Protein AF-S7MF07-F1 (afdb_monomer_lite)

Radius of gyration: 45.23 Å; chains: 1; bounding box: 79×42×121 Å

Secondary structure (DSSP, 8-state):
-PEE--S-S------GGG--EEEEEE--SSSTTPPPEEEEEE----TT-----HHHHHHHHHHHHHHHHHHHHHHHHHHHHTTS---HHHHHHHHHTTTTSS-------TTSSTT---------

Structure (mmCIF, N/CA/C/O backbone):
data_AF-S7MF07-F1
#
_entry.id   AF-S7MF07-F1
#
loop_
_atom_site.group_PDB
_atom_site.id
_atom_site.type_symbol
_atom_site.label_atom_id
_atom_site.label_alt_id
_atom_site.label_comp_id
_atom_site.label_asym_id
_atom_site.label_entity_id
_atom_site.label_seq_id
_atom_site.pdbx_PDB_ins_code
_atom_site.Cartn_x
_atom_site.Cartn_y
_atom_site.Cartn_z
_atom_site.occupancy
_atom_site.B_iso_or_equiv
_atom_site.auth_seq_id
_atom_site.auth_comp_id
_atom_site.auth_asym_id
_atom_site.auth_atom_id
_atom_site.pdbx_PDB_model_num
ATOM 1 N N . MET A 1 1 ? -34.345 0.927 18.328 1.00 44.28 1 MET A N 1
ATOM 2 C CA . MET A 1 1 ? -34.619 -0.109 19.343 1.00 44.28 1 MET A CA 1
ATOM 3 C C . MET A 1 1 ? -33.279 -0.704 19.725 1.00 44.28 1 MET A C 1
ATOM 5 O O . MET A 1 1 ? -32.659 -1.326 18.873 1.00 44.28 1 MET A O 1
ATOM 9 N N . GLY A 1 2 ? -32.763 -0.362 20.904 1.00 52.03 2 GLY A N 1
ATOM 10 C CA . GLY A 1 2 ? -31.501 -0.905 21.407 1.00 52.03 2 GLY A CA 1
ATOM 11 C C . GLY A 1 2 ? -31.769 -2.080 22.337 1.00 52.03 2 GLY A C 1
ATOM 12 O O . GLY A 1 2 ? -32.871 -2.207 22.866 1.00 52.03 2 GLY A O 1
ATOM 13 N N . ILE A 1 3 ? -30.786 -2.958 22.479 1.00 61.72 3 ILE A N 1
ATOM 14 C CA . ILE A 1 3 ? -30.879 -4.115 23.369 1.00 61.72 3 ILE A CA 1
ATOM 15 C C . ILE A 1 3 ? -30.640 -3.669 24.814 1.00 61.72 3 ILE A C 1
ATOM 17 O O . ILE A 1 3 ? -29.629 -3.032 25.110 1.00 61.72 3 ILE A O 1
ATOM 21 N N . GLU A 1 4 ? -31.603 -3.968 25.685 1.00 56.38 4 GLU A N 1
ATOM 22 C CA . GLU A 1 4 ? -31.540 -3.695 27.122 1.00 56.38 4 GLU A CA 1
ATOM 23 C C . GLU A 1 4 ? -30.926 -4.908 27.833 1.00 56.38 4 GLU A C 1
ATOM 25 O O . GLU A 1 4 ? -31.378 -6.039 27.645 1.00 56.38 4 GLU A O 1
ATOM 30 N N . LEU A 1 5 ? -29.872 -4.691 28.621 1.00 58.62 5 LEU A N 1
ATOM 31 C CA . LEU A 1 5 ? -29.217 -5.738 29.405 1.00 58.62 5 LEU A CA 1
ATOM 32 C C . LEU A 1 5 ? -29.477 -5.491 30.879 1.00 58.62 5 LEU A C 1
ATOM 34 O O . LEU A 1 5 ? -29.034 -4.492 31.434 1.00 58.62 5 LEU A O 1
ATOM 38 N N . GLN A 1 6 ? -30.213 -6.414 31.487 1.00 54.19 6 GLN A N 1
ATOM 39 C CA . GLN A 1 6 ? -30.857 -6.188 32.776 1.00 54.19 6 GLN A CA 1
ATOM 40 C C . GLN A 1 6 ? -30.050 -6.695 33.984 1.00 54.19 6 GLN A C 1
ATOM 42 O O . GLN A 1 6 ? -30.485 -6.468 35.104 1.00 54.19 6 GLN A O 1
ATOM 47 N N . ASP A 1 7 ? -28.903 -7.373 33.798 1.00 57.69 7 ASP A N 1
ATOM 48 C CA . ASP A 1 7 ? -28.291 -8.109 34.928 1.00 57.69 7 ASP A CA 1
ATOM 49 C C . ASP A 1 7 ? -26.766 -8.369 34.869 1.00 57.69 7 ASP A C 1
ATOM 51 O O . ASP A 1 7 ? -26.210 -9.103 35.683 1.00 57.69 7 ASP A O 1
ATOM 55 N N . LYS A 1 8 ? -26.024 -7.785 33.917 1.00 61.16 8 LYS A N 1
ATOM 56 C CA . LYS A 1 8 ? -24.551 -7.910 33.874 1.00 61.16 8 LYS A CA 1
ATOM 57 C C . LYS A 1 8 ? -23.895 -6.564 33.600 1.00 61.16 8 LYS A C 1
ATOM 59 O O . LYS A 1 8 ? -24.155 -5.951 32.573 1.00 61.16 8 LYS A O 1
ATOM 64 N N . GLN A 1 9 ? -22.985 -6.148 34.490 1.00 74.62 9 GLN A N 1
ATOM 65 C CA . GLN A 1 9 ? -22.169 -4.930 34.332 1.00 74.62 9 GLN A CA 1
ATOM 66 C C . GLN A 1 9 ? -21.257 -4.959 33.091 1.00 74.62 9 GLN A C 1
ATOM 68 O O . GLN A 1 9 ? -20.731 -3.923 32.691 1.00 74.62 9 GLN A O 1
ATOM 73 N N . SER A 1 10 ? -21.053 -6.128 32.476 1.00 79.12 10 SER A N 1
ATOM 74 C CA . SER A 1 10 ? -20.277 -6.289 31.249 1.00 79.12 10 SER A CA 1
ATOM 75 C C . SER A 1 10 ? -21.098 -6.959 30.148 1.00 79.12 10 SER A C 1
ATOM 77 O O . SER A 1 10 ? -21.786 -7.958 30.368 1.00 79.12 10 SER A O 1
ATOM 79 N N . LEU A 1 11 ? -20.988 -6.408 28.938 1.00 83.88 11 LEU A N 1
ATOM 80 C CA 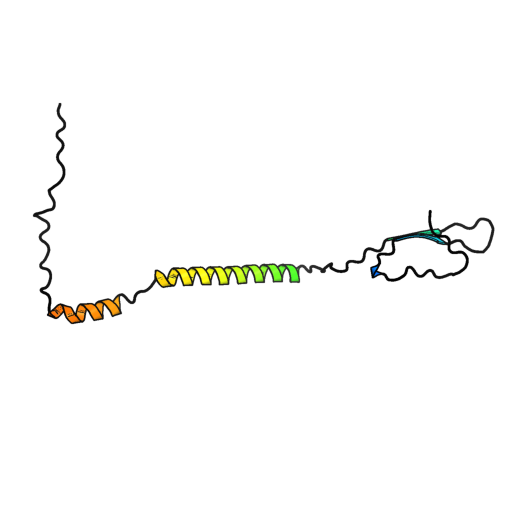. LEU A 1 11 ? -21.572 -6.948 27.718 1.00 83.88 11 LEU A CA 1
ATOM 81 C C . LEU A 1 11 ? -20.458 -7.341 26.751 1.00 83.88 11 LEU A C 1
ATOM 83 O O . LEU A 1 11 ? -19.687 -6.488 26.312 1.00 83.88 11 LEU A O 1
ATOM 87 N N . ASP A 1 12 ? -20.403 -8.621 26.395 1.00 85.00 12 ASP A N 1
ATOM 88 C CA . ASP A 1 12 ? -19.541 -9.090 25.316 1.00 85.00 12 ASP A CA 1
ATOM 89 C C . ASP A 1 12 ? -20.249 -8.909 23.964 1.00 85.00 12 ASP A C 1
ATOM 91 O O . ASP A 1 12 ? -21.355 -9.405 23.752 1.00 85.00 12 ASP A O 1
ATOM 95 N N . LEU A 1 13 ? -19.601 -8.183 23.053 1.00 85.38 13 LEU A N 1
ATOM 96 C CA . LEU A 1 13 ? -20.089 -7.897 21.701 1.00 85.38 13 LEU A CA 1
ATOM 97 C C . LEU A 1 13 ? -19.650 -8.959 20.679 1.00 85.38 13 LEU A C 1
ATOM 99 O O . LEU A 1 13 ? -19.909 -8.820 19.483 1.00 85.38 13 LEU A O 1
ATOM 103 N N . GLY A 1 14 ? -18.975 -10.016 21.133 1.00 85.44 14 GLY A N 1
ATOM 104 C CA . GLY A 1 14 ? -18.465 -11.082 20.288 1.00 85.44 14 GLY A CA 1
ATOM 105 C C . GLY A 1 14 ? -17.151 -10.711 19.600 1.00 85.44 14 GLY A C 1
ATOM 106 O O . GLY A 1 14 ? -16.413 -9.809 20.005 1.00 85.44 14 GLY A O 1
ATOM 107 N N . ARG A 1 15 ? -16.798 -11.450 18.540 1.00 83.31 15 ARG A N 1
ATOM 108 C CA . ARG A 1 15 ? -15.503 -11.246 17.871 1.00 83.31 15 ARG A CA 1
ATOM 109 C C . ARG A 1 15 ? -15.501 -9.922 17.114 1.00 83.31 15 ARG A C 1
ATOM 111 O O . ARG A 1 15 ? -16.366 -9.678 16.282 1.00 83.31 15 ARG A O 1
ATOM 118 N N . ARG A 1 16 ? -14.434 -9.139 17.288 1.00 79.75 16 ARG A N 1
ATOM 119 C CA . ARG A 1 16 ? -14.224 -7.855 16.588 1.00 79.75 16 ARG A CA 1
ATOM 120 C C . ARG A 1 16 ? -14.270 -7.973 15.060 1.00 79.75 16 ARG A C 1
ATOM 122 O O . ARG A 1 16 ? -14.631 -7.021 14.389 1.00 79.75 16 ARG A O 1
ATOM 129 N N . VAL A 1 17 ? -13.920 -9.146 14.531 1.00 81.25 17 VAL A N 1
ATOM 130 C CA . VAL A 1 17 ? -13.899 -9.476 13.095 1.00 81.25 17 VAL A CA 1
ATOM 131 C C . VAL A 1 17 ? -15.302 -9.498 12.468 1.00 81.25 17 VAL A C 1
ATOM 133 O O . VAL A 1 17 ? -15.423 -9.359 11.257 1.00 81.25 17 VAL A O 1
ATOM 136 N N . LEU A 1 18 ? -16.350 -9.672 13.282 1.00 84.50 18 LEU A N 1
ATOM 137 C CA . LEU A 1 18 ? -17.751 -9.707 12.842 1.00 84.50 18 LEU A CA 1
ATOM 138 C C . LEU A 1 18 ? -18.378 -8.312 12.723 1.00 84.50 18 LEU A C 1
ATOM 140 O O . LEU A 1 18 ? -19.572 -8.222 12.460 1.00 84.50 18 LEU A O 1
ATOM 144 N N . ASP A 1 19 ? -17.604 -7.242 12.931 1.00 86.25 19 ASP A N 1
ATOM 145 C CA . ASP A 1 19 ? -18.091 -5.862 12.882 1.00 86.25 19 ASP A CA 1
ATOM 146 C C . ASP A 1 19 ? -19.343 -5.630 13.740 1.00 86.25 19 ASP A C 1
ATOM 148 O O . ASP A 1 19 ? -20.399 -5.264 13.211 1.00 86.25 19 ASP A O 1
ATOM 152 N N . PRO A 1 20 ? -19.265 -5.821 15.073 1.00 87.19 20 PRO A N 1
ATOM 153 C CA . PRO A 1 20 ? -20.413 -5.583 15.930 1.00 87.19 20 PRO A CA 1
ATOM 154 C C . PRO A 1 20 ? -20.84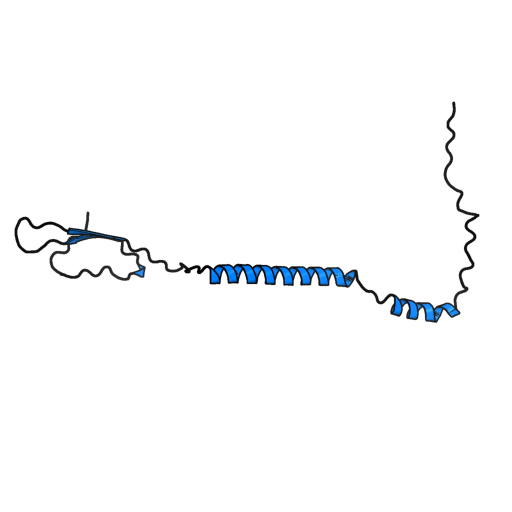5 -4.115 15.841 1.00 87.19 20 PRO A C 1
ATOM 156 O O . PRO A 1 20 ? -20.068 -3.181 16.068 1.00 87.19 20 PRO A O 1
ATOM 159 N N . ARG A 1 21 ? -22.113 -3.919 15.485 1.00 89.56 21 ARG A N 1
ATOM 160 C CA . ARG A 1 21 ? -22.753 -2.615 15.312 1.00 89.56 21 ARG A CA 1
ATOM 161 C C . ARG A 1 21 ? -24.080 -2.628 16.042 1.00 89.56 21 ARG A C 1
ATOM 163 O O . ARG A 1 21 ? -24.801 -3.619 15.995 1.00 89.56 21 ARG A O 1
ATOM 170 N N . GLY A 1 22 ? -24.414 -1.533 16.705 1.00 88.62 22 GLY A N 1
ATOM 171 C CA . GLY A 1 22 ? -25.686 -1.429 17.408 1.00 88.62 22 GLY A CA 1
ATOM 172 C C . GLY A 1 22 ? -25.714 -0.299 18.420 1.00 88.62 22 GLY A C 1
ATOM 173 O O . GLY A 1 22 ? -24.675 0.246 18.788 1.00 88.62 22 GLY A O 1
ATOM 174 N N . ALA A 1 23 ? -26.920 0.047 18.854 1.00 87.69 23 ALA A N 1
ATOM 175 C CA . ALA A 1 23 ? -27.139 0.941 19.980 1.00 87.69 23 ALA A CA 1
ATOM 176 C C . ALA A 1 23 ? -27.455 0.106 21.224 1.00 87.69 23 ALA A C 1
ATOM 178 O O . ALA A 1 23 ? -28.347 -0.745 21.197 1.00 87.69 23 ALA A O 1
ATOM 179 N N . TYR A 1 24 ? -26.725 0.370 22.295 1.00 85.19 24 TYR A N 1
ATOM 180 C CA . TYR A 1 24 ? -26.822 -0.314 23.576 1.00 85.19 24 TYR A CA 1
ATOM 181 C C . TYR A 1 24 ? -27.274 0.688 24.625 1.00 85.19 24 TYR A C 1
ATOM 183 O O . TYR A 1 24 ? -26.894 1.860 24.565 1.00 85.19 24 TYR A O 1
ATOM 191 N N . LEU A 1 25 ? -28.097 0.235 25.562 1.00 84.62 25 LEU A N 1
ATOM 192 C CA . LEU A 1 25 ? -28.565 1.058 26.667 1.00 84.62 25 LEU A CA 1
ATOM 193 C C . LEU A 1 25 ? -28.039 0.482 27.974 1.00 84.62 25 LEU A C 1
ATOM 195 O O . LEU A 1 25 ? -28.081 -0.731 28.179 1.00 84.62 25 LEU A O 1
ATOM 199 N N . CYS A 1 26 ? -27.540 1.363 28.835 1.00 79.62 26 CYS A N 1
ATOM 200 C CA . CYS A 1 26 ? -27.169 1.035 30.201 1.00 79.62 26 CYS A CA 1
ATOM 201 C C . CYS A 1 26 ? -28.073 1.815 31.155 1.00 79.62 26 CYS A C 1
ATOM 203 O O . CYS A 1 26 ? -28.131 3.048 31.089 1.00 79.62 26 CYS A O 1
ATOM 205 N N . ASN A 1 27 ? -28.764 1.074 32.019 1.00 78.00 27 ASN A N 1
ATOM 206 C CA . ASN A 1 27 ? -29.655 1.605 33.039 1.00 78.00 27 ASN A CA 1
ATOM 207 C C . ASN A 1 27 ? -29.001 1.392 34.407 1.00 78.00 27 ASN A C 1
ATOM 209 O O . ASN A 1 27 ? -28.517 0.300 34.706 1.00 78.00 27 ASN A O 1
ATOM 213 N N . GLU A 1 28 ? -28.964 2.434 35.231 1.00 72.88 28 GLU A N 1
ATOM 214 C CA . GLU A 1 28 ? -28.466 2.324 36.600 1.00 72.88 28 GLU A CA 1
ATOM 215 C C . GLU A 1 28 ? -29.537 1.647 37.468 1.00 72.88 28 GLU A C 1
ATOM 217 O O . GLU A 1 28 ? -30.678 2.093 37.530 1.00 72.88 28 GLU A O 1
ATOM 222 N N . THR A 1 29 ? -29.196 0.537 38.127 1.00 67.88 29 THR A N 1
ATOM 223 C CA . THR A 1 29 ? -30.155 -0.315 38.857 1.00 67.88 29 THR A CA 1
ATOM 224 C C . THR A 1 29 ? -30.603 0.256 40.208 1.00 67.88 29 THR A C 1
ATOM 226 O O . THR A 1 29 ? -31.096 -0.490 41.053 1.00 67.88 29 THR A O 1
ATOM 229 N N . GLN A 1 30 ? -30.437 1.556 40.464 1.00 59.66 30 GLN A N 1
ATOM 230 C CA . GLN A 1 30 ? -30.793 2.139 41.754 1.00 59.66 30 GLN A CA 1
ATOM 231 C C . GLN A 1 30 ? -31.515 3.485 41.593 1.00 59.66 30 GLN A C 1
ATOM 233 O O . GLN A 1 30 ? -30.896 4.531 41.433 1.00 59.66 30 GLN A O 1
ATOM 238 N N . ASN A 1 31 ? -32.843 3.395 41.727 1.00 55.12 31 ASN A N 1
ATOM 239 C CA . ASN A 1 31 ? -33.877 4.433 41.841 1.00 55.12 31 ASN A CA 1
ATOM 240 C C . ASN A 1 31 ? -34.665 4.807 40.576 1.00 55.12 31 ASN A C 1
ATOM 242 O O . ASN A 1 31 ? -34.141 5.065 39.499 1.00 55.12 31 ASN A O 1
ATOM 246 N N . GLU A 1 32 ? -35.984 4.868 40.763 1.00 55.62 32 GLU A N 1
ATOM 247 C CA . GLU A 1 32 ? -36.960 5.342 39.787 1.00 55.62 32 GLU A CA 1
ATOM 248 C C . GLU A 1 32 ? -36.635 6.794 39.394 1.00 55.62 32 GLU A C 1
ATOM 250 O O . GLU A 1 32 ? -36.811 7.720 40.185 1.00 55.62 32 GLU A O 1
ATOM 255 N N . GLY A 1 33 ? -36.111 6.981 38.176 1.00 60.94 33 GLY A N 1
ATOM 256 C CA . GLY A 1 33 ? -35.710 8.287 37.631 1.00 60.94 33 GLY A CA 1
ATOM 257 C C . GLY A 1 33 ? -34.279 8.374 37.079 1.00 60.94 33 GLY A C 1
ATOM 258 O O . GLY A 1 33 ? -33.835 9.467 36.731 1.00 60.94 33 GLY A O 1
ATOM 259 N N . THR A 1 34 ? -33.542 7.264 36.995 1.00 63.28 34 THR A N 1
ATOM 260 C CA . THR A 1 34 ? -32.138 7.243 36.545 1.00 63.28 34 THR A CA 1
ATOM 261 C C . THR A 1 34 ? -31.950 7.612 35.064 1.00 63.28 34 THR A C 1
ATOM 263 O O . THR A 1 34 ? -32.723 7.154 34.217 1.00 63.28 34 THR A O 1
ATOM 266 N N . PRO A 1 35 ? -30.895 8.377 34.714 1.00 69.12 35 PRO A N 1
ATOM 267 C CA . PRO A 1 35 ? -30.562 8.694 33.327 1.00 69.12 35 PRO A CA 1
ATOM 268 C C . PRO A 1 35 ? -30.168 7.428 32.551 1.00 69.12 35 PRO A C 1
ATOM 270 O O . PRO A 1 35 ? -29.273 6.689 32.954 1.00 69.12 35 PRO A O 1
ATOM 273 N N . THR A 1 36 ? -30.819 7.187 31.412 1.00 75.62 36 THR A N 1
ATOM 274 C CA . THR A 1 36 ? -30.453 6.101 30.491 1.00 75.62 36 THR A CA 1
ATOM 275 C C . THR A 1 36 ? -29.272 6.537 29.628 1.00 75.62 36 THR A C 1
ATOM 277 O O . THR A 1 36 ? -29.383 7.515 28.883 1.00 75.62 36 THR A O 1
ATOM 280 N N . TYR A 1 37 ? -28.159 5.808 29.672 1.00 81.31 37 TYR A N 1
ATOM 281 C CA . TYR A 1 37 ? -26.998 6.103 28.831 1.00 81.31 37 TYR A CA 1
ATOM 282 C C . TYR A 1 37 ? -27.041 5.257 27.561 1.00 81.31 37 TYR A C 1
ATOM 284 O O . TYR A 1 37 ? -27.055 4.027 27.618 1.00 81.31 37 TYR A O 1
ATOM 292 N N . THR A 1 38 ? -27.049 5.914 26.401 1.00 83.69 38 THR A N 1
ATOM 293 C CA . THR A 1 38 ? -27.033 5.243 25.097 1.00 83.69 38 THR A CA 1
ATOM 294 C C . THR A 1 38 ? -25.619 5.213 24.524 1.00 83.69 38 THR A C 1
ATOM 296 O O . THR A 1 38 ? -25.010 6.262 24.321 1.00 83.69 38 THR A O 1
ATOM 299 N N . LEU A 1 39 ? -25.117 4.026 24.198 1.00 86.94 39 LEU A N 1
ATOM 300 C CA . LEU A 1 39 ? -23.833 3.812 23.536 1.00 86.94 39 LEU A CA 1
ATOM 301 C C . LEU A 1 39 ? -24.078 3.288 22.118 1.00 86.94 39 LEU A C 1
ATOM 303 O O . LEU A 1 39 ? -24.609 2.192 21.943 1.00 86.94 39 LEU A O 1
ATOM 307 N N . GLN A 1 40 ? -23.663 4.034 21.095 1.00 90.06 40 GLN A N 1
ATOM 308 C CA . GLN A 1 40 ? -23.678 3.546 19.718 1.00 90.06 40 GLN A CA 1
ATOM 309 C C . GLN A 1 40 ? -22.311 2.971 19.355 1.00 90.06 40 GLN A C 1
ATOM 311 O O . GLN A 1 40 ? -21.328 3.697 19.225 1.00 90.06 40 GLN A O 1
ATOM 316 N N . VAL A 1 41 ? -22.251 1.656 19.175 1.00 90.56 41 VAL A N 1
ATOM 317 C CA . VAL A 1 41 ? -21.037 0.959 18.756 1.00 90.56 41 VAL A CA 1
ATOM 318 C C . VAL A 1 41 ? -21.050 0.815 17.242 1.00 90.56 41 VAL A C 1
ATOM 320 O O . VAL A 1 41 ? -22.016 0.318 16.657 1.00 90.56 41 VAL A O 1
ATOM 323 N N . TYR A 1 42 ? -19.955 1.232 16.611 1.00 90.00 42 TYR A N 1
ATOM 324 C CA . TYR A 1 42 ? -19.715 1.048 15.187 1.00 90.00 42 TYR A CA 1
ATOM 325 C C . TYR A 1 42 ? -18.285 0.552 14.979 1.00 90.00 42 TYR A C 1
ATOM 327 O O . TYR A 1 42 ? -17.343 1.340 14.935 1.00 90.00 42 TYR A O 1
ATOM 335 N N . TYR A 1 43 ? -18.121 -0.765 14.869 1.00 87.56 43 TYR A N 1
ATOM 336 C CA . TYR A 1 43 ? -16.856 -1.362 14.451 1.00 87.56 43 TYR A CA 1
ATOM 337 C C . TYR A 1 43 ? -16.853 -1.603 12.941 1.00 87.56 43 TYR A C 1
ATOM 339 O O . TYR A 1 43 ? -17.810 -2.142 12.379 1.00 87.56 43 TYR A O 1
ATOM 347 N N . ARG A 1 44 ? -15.752 -1.211 12.297 1.00 85.38 44 ARG A N 1
ATOM 348 C CA . ARG A 1 44 ? -15.415 -1.580 10.922 1.00 85.38 44 ARG A CA 1
ATOM 349 C C . ARG A 1 44 ? -14.018 -2.180 10.924 1.00 85.38 44 ARG A C 1
ATOM 351 O O . ARG A 1 44 ? -13.033 -1.446 10.953 1.00 85.38 44 ARG A O 1
ATOM 358 N N . MET A 1 45 ? -13.932 -3.501 10.925 1.00 83.94 45 MET A N 1
ATOM 359 C CA . MET A 1 45 ? -12.676 -4.207 10.768 1.00 83.94 45 MET A CA 1
ATOM 360 C C . MET A 1 45 ? -12.233 -4.164 9.317 1.00 83.94 45 MET A C 1
ATOM 362 O O . MET A 1 45 ? -12.976 -4.416 8.370 1.00 83.94 45 MET A O 1
ATOM 366 N N . CYS A 1 46 ? -10.960 -3.855 9.166 1.00 82.06 46 CYS A N 1
ATOM 367 C CA . CYS A 1 46 ? -10.284 -3.711 7.900 1.00 82.06 46 CYS A CA 1
ATOM 368 C C . CYS A 1 46 ? -9.455 -4.985 7.670 1.00 82.06 46 CYS A C 1
ATOM 370 O O . CYS A 1 46 ? -8.247 -4.985 7.867 1.00 82.06 46 CYS A O 1
ATOM 372 N N . GLN A 1 47 ? -10.107 -6.103 7.315 1.00 75.12 47 GLN A N 1
ATOM 373 C CA . GLN A 1 47 ? -9.424 -7.404 7.158 1.00 75.12 47 GLN A CA 1
ATOM 374 C C . GLN A 1 47 ? -8.353 -7.403 6.054 1.00 75.12 47 GLN A C 1
ATOM 376 O O . GLN A 1 47 ? -7.437 -8.215 6.097 1.00 75.12 47 GLN A O 1
ATOM 381 N N . ASN A 1 48 ? -8.463 -6.491 5.084 1.00 78.31 48 ASN A N 1
ATOM 382 C CA . ASN A 1 48 ? -7.567 -6.412 3.931 1.00 78.31 48 ASN A CA 1
ATOM 383 C C . ASN A 1 48 ? -7.088 -4.980 3.651 1.00 78.31 48 ASN A C 1
ATOM 385 O O . ASN A 1 48 ? -6.770 -4.636 2.512 1.00 78.31 48 ASN A O 1
ATOM 389 N N . CYS A 1 49 ? -7.103 -4.120 4.670 1.00 84.00 49 CYS A N 1
ATOM 390 C CA . CYS A 1 49 ? -6.596 -2.764 4.530 1.00 84.00 49 CYS A CA 1
ATOM 391 C C . CYS A 1 49 ? -5.097 -2.791 4.795 1.00 84.00 49 CYS A C 1
ATOM 393 O O . CYS A 1 49 ? -4.656 -3.193 5.868 1.00 84.00 49 CYS A O 1
ATOM 395 N N . VAL A 1 50 ? -4.332 -2.394 3.787 1.00 82.94 50 VAL A N 1
ATOM 396 C CA . VAL A 1 50 ? -2.894 -2.197 3.908 1.00 82.94 50 VAL A CA 1
ATOM 397 C C . VAL A 1 50 ? -2.680 -0.735 4.263 1.00 82.94 50 VAL A C 1
ATOM 399 O O . VAL A 1 50 ? -3.226 0.150 3.603 1.00 82.94 50 VAL A O 1
ATOM 402 N N . GLU A 1 51 ? -1.918 -0.483 5.318 1.00 82.25 51 GLU A N 1
ATOM 403 C CA . GLU A 1 51 ? -1.443 0.859 5.621 1.00 82.25 51 GLU A CA 1
ATOM 404 C C . GLU A 1 51 ? -0.374 1.220 4.586 1.00 82.25 51 GLU A C 1
ATOM 406 O O . GLU A 1 51 ? 0.674 0.577 4.499 1.00 82.25 51 GLU A O 1
ATOM 411 N N . LEU A 1 52 ? -0.688 2.177 3.710 1.00 83.00 52 LEU A N 1
ATOM 412 C CA . LEU A 1 52 ? 0.257 2.643 2.702 1.00 83.00 52 LEU A CA 1
ATOM 413 C C . LEU A 1 52 ? 1.086 3.786 3.279 1.00 83.00 52 LEU A C 1
ATOM 415 O O . LEU A 1 52 ? 0.679 4.947 3.229 1.00 83.00 52 LEU A O 1
ATOM 419 N N . ASP A 1 53 ? 2.278 3.449 3.763 1.00 91.44 53 ASP A N 1
ATOM 420 C CA . ASP A 1 53 ? 3.280 4.452 4.102 1.00 91.44 53 ASP A CA 1
ATOM 421 C C . ASP A 1 53 ? 3.815 5.146 2.839 1.00 91.44 53 ASP A C 1
ATOM 423 O O . ASP A 1 53 ? 4.064 4.476 1.825 1.00 91.44 53 ASP A O 1
ATOM 427 N N . PRO A 1 54 ? 4.083 6.467 2.888 1.00 93.31 54 PRO A N 1
ATOM 428 C CA . PRO A 1 54 ? 4.666 7.201 1.765 1.00 93.31 54 PRO A CA 1
ATOM 429 C C . PRO A 1 54 ? 5.966 6.571 1.252 1.00 93.31 54 PRO A C 1
ATOM 431 O O . PRO A 1 54 ? 6.226 6.570 0.051 1.00 93.31 54 PRO A O 1
ATOM 434 N N . THR A 1 55 ? 6.761 5.985 2.150 1.00 92.94 55 THR A N 1
ATOM 435 C CA . THR A 1 55 ? 7.998 5.269 1.819 1.00 92.94 55 THR A CA 1
ATOM 436 C C . THR A 1 55 ? 7.731 4.000 1.013 1.00 92.94 55 THR A C 1
ATOM 438 O O . THR A 1 55 ? 8.409 3.758 0.016 1.00 92.94 55 THR A O 1
ATOM 441 N N . THR A 1 56 ? 6.723 3.214 1.395 1.00 94.62 56 THR A N 1
ATOM 442 C CA . THR A 1 56 ? 6.322 1.998 0.673 1.00 94.62 56 THR A CA 1
ATOM 443 C C . THR A 1 56 ? 5.765 2.350 -0.703 1.00 94.62 56 THR A C 1
ATOM 445 O O . THR A 1 56 ? 6.154 1.740 -1.696 1.00 94.62 56 THR A O 1
ATOM 448 N N . LEU A 1 57 ? 4.922 3.386 -0.789 1.00 95.69 57 LEU A N 1
ATOM 449 C CA . LEU A 1 57 ? 4.398 3.893 -2.059 1.00 95.69 57 LEU A CA 1
ATOM 450 C C . LEU A 1 57 ? 5.524 4.366 -2.989 1.00 95.69 57 LEU A C 1
ATOM 452 O O . LEU A 1 57 ? 5.549 3.999 -4.163 1.00 95.69 57 LEU A O 1
ATOM 456 N N . ALA A 1 58 ? 6.476 5.141 -2.466 1.00 95.69 58 ALA A N 1
ATOM 457 C CA . ALA A 1 58 ? 7.634 5.593 -3.230 1.00 95.69 58 ALA A CA 1
ATOM 458 C C . ALA A 1 58 ? 8.495 4.413 -3.705 1.00 95.69 58 ALA A C 1
ATOM 460 O O . ALA A 1 58 ? 8.920 4.394 -4.858 1.00 95.69 58 ALA A O 1
ATOM 461 N N . GLY A 1 59 ? 8.699 3.407 -2.849 1.00 95.94 59 GLY A N 1
ATOM 462 C CA . GLY A 1 59 ? 9.397 2.173 -3.201 1.00 95.94 59 GLY A CA 1
ATOM 463 C C . GLY A 1 59 ? 8.741 1.460 -4.381 1.00 95.94 59 GLY A C 1
ATOM 464 O O . GLY A 1 59 ? 9.426 1.157 -5.355 1.00 95.94 59 GLY A O 1
ATOM 465 N N . ILE A 1 60 ? 7.417 1.282 -4.339 1.00 96.62 60 ILE A N 1
ATOM 466 C CA . ILE A 1 60 ? 6.642 0.669 -5.428 1.00 96.62 60 ILE A CA 1
ATOM 467 C C . ILE A 1 60 ? 6.860 1.434 -6.740 1.00 96.62 60 ILE A C 1
ATOM 469 O O . ILE A 1 60 ? 7.238 0.827 -7.742 1.00 96.62 60 ILE A O 1
ATOM 473 N N . ILE A 1 61 ? 6.716 2.762 -6.727 1.00 97.62 61 ILE A N 1
ATOM 474 C CA . ILE A 1 61 ? 6.885 3.602 -7.924 1.00 97.62 61 ILE A CA 1
ATOM 475 C C . ILE A 1 61 ? 8.307 3.487 -8.489 1.00 97.62 61 ILE A C 1
ATOM 477 O O . ILE A 1 61 ? 8.485 3.292 -9.689 1.00 97.62 61 ILE A O 1
ATOM 481 N N . VAL A 1 62 ? 9.334 3.577 -7.640 1.00 98.25 62 VAL A N 1
ATOM 482 C CA . VAL A 1 62 ? 10.735 3.476 -8.078 1.00 98.25 62 VAL A CA 1
ATOM 483 C C . VAL A 1 62 ? 11.021 2.101 -8.681 1.00 98.25 62 VAL A C 1
ATOM 485 O O . VAL A 1 62 ? 11.645 2.017 -9.739 1.00 98.25 62 VAL A O 1
ATOM 488 N N . THR A 1 63 ? 10.548 1.024 -8.049 1.00 98.19 63 THR A N 1
ATOM 489 C CA . THR A 1 63 ? 10.737 -0.331 -8.583 1.00 98.19 63 THR A CA 1
ATOM 490 C C . THR A 1 63 ? 10.041 -0.534 -9.925 1.00 98.19 63 THR A C 1
ATOM 492 O O . THR A 1 63 ? 10.631 -1.146 -10.812 1.00 98.19 63 THR A O 1
ATOM 495 N N . ASP A 1 64 ? 8.846 0.029 -10.110 1.00 98.31 64 ASP A N 1
ATOM 496 C CA . ASP A 1 64 ? 8.094 -0.044 -11.366 1.00 98.31 64 ASP A CA 1
ATOM 497 C C . ASP A 1 64 ? 8.802 0.704 -12.508 1.00 98.31 64 ASP A C 1
ATOM 499 O O . ASP A 1 64 ? 8.974 0.173 -13.609 1.00 98.31 64 ASP A O 1
ATOM 503 N N . VAL A 1 65 ? 9.336 1.899 -12.226 1.00 98.56 65 VAL A N 1
ATOM 504 C CA . VAL A 1 65 ? 10.146 2.665 -13.188 1.00 98.56 65 VAL A CA 1
ATOM 505 C C . VAL A 1 65 ? 11.402 1.891 -13.592 1.00 98.56 65 VAL A C 1
ATOM 507 O O . VAL A 1 65 ? 11.697 1.780 -14.783 1.00 98.56 65 VAL A O 1
ATOM 510 N N . ILE A 1 66 ? 12.136 1.321 -12.630 1.00 98.50 66 ILE A N 1
ATOM 511 C CA . ILE A 1 66 ? 13.349 0.538 -12.916 1.00 98.50 66 ILE A CA 1
ATOM 512 C C . ILE A 1 66 ? 13.006 -0.705 -13.742 1.00 98.50 66 ILE A C 1
ATOM 514 O O . ILE A 1 66 ? 13.669 -0.968 -14.746 1.00 98.50 66 ILE A O 1
ATOM 518 N N . ALA A 1 67 ? 11.966 -1.450 -13.361 1.00 98.44 67 ALA A N 1
ATOM 519 C CA . ALA A 1 67 ? 11.523 -2.633 -14.094 1.00 98.44 67 ALA A CA 1
ATOM 520 C C . ALA A 1 67 ? 11.150 -2.285 -15.542 1.00 98.44 67 ALA A C 1
ATOM 522 O O . ALA A 1 67 ? 11.604 -2.944 -16.478 1.00 98.44 67 ALA A O 1
ATOM 523 N N . THR A 1 68 ? 10.404 -1.199 -15.735 1.00 97.81 68 THR A N 1
ATOM 524 C CA . THR A 1 68 ? 10.004 -0.723 -17.062 1.00 97.81 68 THR A CA 1
ATOM 525 C C . THR A 1 68 ? 11.210 -0.309 -17.907 1.00 97.81 68 THR A C 1
ATOM 527 O O . THR A 1 68 ? 11.278 -0.662 -19.083 1.00 97.81 68 THR A O 1
ATOM 530 N N . LEU A 1 69 ? 12.201 0.377 -17.326 1.00 98.25 69 LEU A N 1
ATOM 531 C CA . LEU A 1 69 ? 13.435 0.743 -18.032 1.00 98.25 69 LEU A CA 1
ATOM 532 C C . LEU A 1 69 ? 14.249 -0.484 -18.450 1.00 98.25 69 LEU A C 1
ATOM 534 O O . LEU A 1 69 ? 14.747 -0.528 -19.574 1.00 98.25 69 LEU A O 1
ATOM 538 N N . LEU A 1 70 ? 14.364 -1.492 -17.583 1.00 98.06 70 LEU A N 1
ATOM 539 C CA . LEU A 1 70 ? 15.059 -2.737 -17.912 1.00 98.06 70 LEU A CA 1
ATOM 540 C C . LEU A 1 70 ? 14.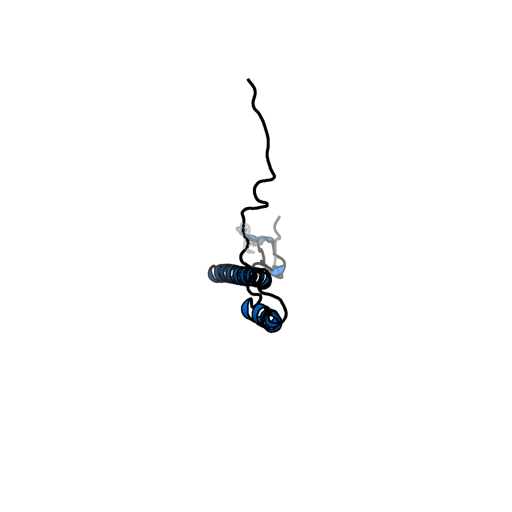358 -3.491 -19.043 1.00 98.06 70 LEU A C 1
ATOM 542 O O . LEU A 1 70 ? 15.023 -3.960 -19.965 1.00 98.06 70 LEU A O 1
ATOM 546 N N . LEU A 1 71 ? 13.026 -3.564 -19.015 1.00 97.69 71 LEU A N 1
ATOM 547 C CA . LEU A 1 71 ? 12.245 -4.168 -20.094 1.00 97.69 71 LEU A CA 1
ATOM 548 C C . LEU A 1 71 ? 12.403 -3.387 -21.404 1.00 97.69 71 LEU A C 1
ATOM 550 O O . LEU A 1 71 ? 12.636 -3.993 -22.449 1.00 97.69 71 LEU A O 1
ATOM 554 N N . ALA A 1 72 ? 12.352 -2.054 -21.355 1.00 97.19 72 ALA A N 1
ATOM 555 C CA . ALA A 1 72 ? 12.546 -1.199 -22.523 1.00 97.19 72 ALA A CA 1
ATOM 556 C C . ALA A 1 72 ? 13.942 -1.376 -23.141 1.00 97.19 72 ALA A C 1
ATOM 558 O O . ALA A 1 72 ? 14.058 -1.548 -24.354 1.00 97.19 72 ALA A O 1
ATOM 559 N N . LEU A 1 73 ? 14.996 -1.400 -22.318 1.00 95.88 73 LEU A N 1
ATOM 560 C CA . LEU A 1 73 ? 16.361 -1.680 -22.767 1.00 95.88 73 LEU A CA 1
ATOM 561 C C . LEU A 1 73 ? 16.490 -3.093 -23.337 1.00 95.88 73 LEU A C 1
ATOM 563 O O . LEU A 1 73 ? 17.142 -3.272 -24.360 1.00 95.88 73 LEU A O 1
ATOM 567 N N . GLY A 1 74 ? 15.851 -4.086 -22.717 1.00 95.12 74 GLY A N 1
ATOM 568 C CA . GLY A 1 74 ? 15.820 -5.458 -23.219 1.00 95.12 74 GLY A CA 1
ATOM 569 C C . GLY A 1 74 ? 15.233 -5.540 -24.628 1.00 95.12 74 GLY A C 1
ATOM 570 O O . GLY A 1 74 ? 15.863 -6.099 -25.523 1.00 95.12 74 GLY A O 1
ATOM 571 N N . VAL A 1 75 ? 14.075 -4.914 -24.853 1.00 95.50 75 VAL A N 1
ATOM 572 C CA . VAL A 1 75 ? 13.431 -4.851 -26.176 1.00 95.50 75 VAL A CA 1
ATOM 573 C C . VAL A 1 75 ? 14.280 -4.062 -27.171 1.00 95.50 75 VAL A C 1
ATOM 575 O O . VAL A 1 75 ? 14.463 -4.506 -28.303 1.00 95.50 75 VAL A O 1
ATOM 578 N N . TYR A 1 76 ? 14.834 -2.922 -26.757 1.00 93.75 76 TYR A N 1
ATOM 579 C CA . TYR A 1 76 ? 15.684 -2.092 -27.606 1.00 93.75 76 TYR A CA 1
ATOM 580 C C . TYR A 1 76 ? 16.941 -2.840 -28.065 1.00 93.75 76 TYR A C 1
ATOM 582 O O . TYR A 1 76 ? 17.260 -2.850 -29.251 1.00 93.75 76 TYR A O 1
ATOM 590 N N . CYS A 1 77 ? 17.625 -3.524 -27.147 1.00 89.50 77 CYS A N 1
ATOM 591 C CA . CYS A 1 77 ? 18.793 -4.340 -27.460 1.00 89.50 77 CYS A CA 1
ATOM 592 C C . CYS A 1 77 ? 18.430 -5.550 -28.329 1.00 89.50 77 CYS A C 1
ATOM 594 O O . CYS A 1 77 ? 19.171 -5.864 -29.256 1.00 89.50 77 CYS A O 1
ATOM 596 N N . PHE A 1 78 ? 17.294 -6.205 -28.070 1.00 87.81 78 PHE A N 1
ATOM 597 C CA . PHE A 1 78 ? 16.830 -7.345 -28.862 1.00 87.81 78 PHE A CA 1
ATOM 598 C C . PHE A 1 78 ? 16.513 -6.942 -30.310 1.00 87.81 78 PHE A C 1
ATOM 600 O O . PHE A 1 78 ? 17.007 -7.568 -31.242 1.00 87.81 78 PHE A O 1
ATOM 607 N N . ALA A 1 79 ? 15.775 -5.847 -30.515 1.00 85.88 79 ALA A N 1
ATOM 608 C CA . ALA A 1 79 ? 15.495 -5.313 -31.851 1.00 85.88 79 ALA A CA 1
ATOM 609 C C . ALA A 1 79 ? 16.750 -4.727 -32.535 1.00 85.88 79 ALA A C 1
ATOM 611 O O . ALA A 1 79 ? 16.893 -4.788 -33.758 1.00 85.88 79 ALA A O 1
ATOM 612 N N . GLY A 1 80 ? 17.676 -4.169 -31.751 1.00 76.44 80 GLY A N 1
ATOM 613 C CA . GLY A 1 80 ? 18.940 -3.608 -32.227 1.00 76.44 80 GLY A CA 1
ATOM 614 C C . GLY A 1 80 ? 19.970 -4.655 -32.663 1.00 76.44 80 GLY A C 1
ATOM 615 O O . GLY A 1 80 ? 20.798 -4.375 -33.530 1.00 76.44 80 GLY A O 1
ATOM 616 N N . HIS A 1 81 ? 19.933 -5.867 -32.102 1.00 64.31 81 HIS A N 1
ATOM 617 C CA . HIS A 1 81 ? 20.911 -6.913 -32.418 1.00 64.31 81 HIS A CA 1
ATOM 618 C C . HIS A 1 81 ? 20.827 -7.376 -33.883 1.00 64.31 81 HIS A C 1
ATOM 620 O O . HIS A 1 81 ? 21.860 -7.591 -34.513 1.00 64.31 81 HIS A O 1
ATOM 626 N N . GLU A 1 82 ? 19.625 -7.402 -34.461 1.00 59.53 82 GLU A N 1
ATOM 627 C CA . GLU A 1 82 ? 19.398 -7.726 -35.879 1.00 59.53 82 GLU A CA 1
ATOM 628 C C . GLU A 1 82 ? 19.814 -6.577 -36.829 1.00 59.53 82 GLU A C 1
ATOM 630 O O . GLU A 1 82 ? 20.069 -6.795 -38.012 1.00 59.53 82 GLU A O 1
ATOM 635 N N . THR A 1 83 ? 19.914 -5.336 -36.332 1.00 56.50 83 THR A N 1
ATOM 636 C CA . THR A 1 83 ? 20.175 -4.129 -37.147 1.00 56.50 83 THR A CA 1
ATOM 637 C C . THR A 1 83 ? 21.584 -3.540 -36.983 1.00 56.50 83 THR A C 1
ATOM 639 O O . THR A 1 83 ? 21.949 -2.619 -37.714 1.00 56.50 83 THR A O 1
ATOM 642 N N . GLY A 1 84 ? 22.415 -4.071 -36.075 1.00 57.72 84 GLY A N 1
ATOM 643 C CA . GLY A 1 84 ? 23.577 -3.344 -35.550 1.00 57.72 84 GLY A CA 1
ATOM 644 C C . GLY A 1 84 ? 24.896 -4.107 -35.379 1.00 57.72 84 GLY A C 1
ATOM 645 O O . GLY A 1 84 ? 25.625 -3.763 -34.459 1.00 57.72 84 GLY A O 1
ATOM 646 N N . ARG A 1 85 ? 25.223 -5.118 -36.202 1.00 50.56 85 ARG A N 1
ATOM 647 C CA . ARG A 1 85 ? 26.598 -5.552 -36.601 1.00 50.56 85 ARG A CA 1
ATOM 648 C C . ARG A 1 85 ? 26.566 -6.981 -37.155 1.00 50.56 85 ARG A C 1
ATOM 650 O O . ARG A 1 85 ? 26.921 -7.934 -36.468 1.00 50.56 85 ARG A O 1
ATOM 657 N N . LEU A 1 86 ? 26.325 -7.114 -38.457 1.00 47.16 86 LEU A N 1
ATOM 658 C CA . LEU A 1 86 ? 27.143 -8.069 -39.206 1.00 47.16 86 LEU A CA 1
ATOM 659 C C . LEU A 1 86 ? 28.594 -7.563 -39.109 1.00 47.16 86 LEU A C 1
ATOM 661 O O . LEU A 1 86 ? 28.818 -6.364 -39.330 1.00 47.16 86 LEU A O 1
ATOM 665 N N . PRO A 1 87 ? 29.591 -8.392 -38.754 1.00 48.56 87 PRO A N 1
ATOM 666 C CA . PRO A 1 87 ? 30.990 -8.025 -38.893 1.00 48.56 87 PRO A CA 1
ATOM 667 C C . PRO A 1 87 ? 31.282 -7.851 -40.387 1.00 48.56 87 PRO A C 1
ATOM 669 O O . PRO A 1 87 ? 31.796 -8.742 -41.051 1.00 48.56 87 PRO A O 1
ATOM 672 N N . ARG A 1 88 ? 30.996 -6.655 -40.913 1.00 49.50 88 ARG A N 1
ATOM 673 C CA . ARG A 1 88 ? 31.285 -6.244 -42.292 1.00 49.50 88 ARG A CA 1
ATOM 674 C C . ARG A 1 88 ? 32.761 -6.441 -42.656 1.00 49.50 88 ARG A C 1
ATOM 676 O O . ARG A 1 88 ? 33.084 -6.489 -43.833 1.00 49.50 88 ARG A O 1
ATOM 683 N N . ALA A 1 89 ? 33.648 -6.587 -41.671 1.00 50.69 89 ALA A N 1
ATOM 684 C CA . ALA A 1 89 ? 35.054 -6.923 -41.870 1.00 50.69 89 ALA A CA 1
ATOM 685 C C . ALA A 1 89 ? 35.324 -8.430 -42.071 1.00 50.69 89 ALA A C 1
ATOM 687 O O . ALA A 1 89 ? 36.217 -8.774 -42.835 1.00 50.69 89 ALA A O 1
ATOM 688 N N . ALA A 1 90 ? 34.569 -9.331 -41.432 1.00 53.72 90 ALA A N 1
ATOM 689 C CA . ALA A 1 90 ? 34.819 -10.773 -41.530 1.00 53.72 90 ALA A CA 1
ATOM 690 C C . ALA A 1 90 ? 34.269 -11.360 -42.840 1.00 53.72 90 ALA A C 1
ATOM 692 O O . ALA A 1 90 ? 34.972 -12.108 -43.520 1.00 53.72 90 ALA A O 1
ATOM 693 N N . ASP A 1 91 ? 33.066 -10.944 -43.247 1.00 53.50 91 ASP A N 1
ATOM 694 C CA . ASP A 1 91 ? 32.456 -11.424 -44.494 1.00 53.50 91 ASP A CA 1
ATOM 695 C C . ASP A 1 91 ? 33.126 -10.820 -45.732 1.00 53.50 91 ASP A C 1
ATOM 697 O O . ASP A 1 91 ? 33.278 -11.499 -46.747 1.00 53.50 91 ASP A O 1
ATOM 701 N N . THR A 1 92 ? 33.621 -9.578 -45.651 1.00 56.22 92 THR A N 1
ATOM 702 C CA . THR A 1 92 ? 34.440 -9.023 -46.739 1.00 56.22 92 THR A CA 1
ATOM 703 C C . THR A 1 92 ? 35.772 -9.747 -46.845 1.00 56.22 92 THR A C 1
ATOM 705 O O . THR A 1 92 ? 36.160 -10.077 -47.953 1.00 56.22 92 THR A O 1
ATOM 708 N N . GLN A 1 93 ? 36.452 -10.094 -45.748 1.00 54.16 93 GLN A N 1
ATOM 709 C CA . GLN A 1 93 ? 37.691 -10.880 -45.830 1.00 54.16 93 GLN A CA 1
ATOM 710 C C . GLN A 1 93 ? 37.481 -12.297 -46.382 1.00 54.16 93 GLN A C 1
ATOM 712 O O . GLN A 1 93 ? 38.350 -12.797 -47.098 1.00 54.16 93 GLN A O 1
ATOM 717 N N . ALA A 1 94 ? 36.341 -12.932 -46.096 1.00 57.44 94 ALA A N 1
ATOM 718 C CA . ALA A 1 94 ? 35.996 -14.229 -46.674 1.00 57.44 94 ALA A CA 1
ATOM 719 C C . ALA A 1 94 ? 35.695 -14.137 -48.184 1.00 57.44 94 ALA A C 1
ATOM 721 O O . ALA A 1 94 ? 36.113 -15.014 -48.939 1.00 57.44 94 ALA A O 1
ATOM 722 N N . LEU A 1 95 ? 35.042 -13.060 -48.637 1.00 54.84 95 LEU A N 1
ATOM 723 C CA . LEU A 1 95 ? 34.749 -12.816 -50.055 1.00 54.84 95 LEU A CA 1
ATOM 724 C C . LEU A 1 95 ? 35.980 -12.323 -50.845 1.00 54.84 95 LEU A C 1
ATOM 726 O O . LEU A 1 95 ? 36.231 -12.805 -51.946 1.00 54.84 95 LEU A O 1
ATOM 730 N N . LEU A 1 96 ? 36.808 -11.451 -50.260 1.00 54.06 96 LEU A N 1
ATOM 731 C CA . LEU A 1 96 ? 38.024 -10.882 -50.867 1.00 54.06 96 LEU A CA 1
ATOM 732 C C . LEU A 1 96 ? 39.146 -11.915 -51.046 1.00 54.06 96 LEU A C 1
ATOM 734 O O . LEU A 1 96 ? 40.046 -11.722 -51.861 1.00 54.06 96 LEU A O 1
ATOM 738 N N . ARG A 1 97 ? 39.120 -13.038 -50.316 1.00 56.28 97 ARG A N 1
ATOM 739 C CA . ARG A 1 97 ? 40.103 -14.120 -50.505 1.00 56.28 97 ARG A CA 1
ATOM 740 C C . ARG A 1 97 ? 39.956 -14.815 -51.867 1.00 56.28 97 ARG A C 1
ATOM 742 O O . ARG A 1 97 ? 40.918 -15.422 -52.329 1.00 56.28 97 ARG A O 1
ATOM 749 N N . ASN A 1 98 ? 38.793 -14.687 -52.514 1.00 54.88 98 ASN A N 1
ATOM 750 C CA . ASN A 1 98 ? 38.514 -15.212 -53.853 1.00 54.88 98 ASN A CA 1
ATOM 751 C C . ASN A 1 98 ? 38.680 -14.179 -54.986 1.00 54.88 98 ASN A C 1
ATOM 753 O O . ASN A 1 98 ? 38.592 -14.558 -56.154 1.00 54.88 98 ASN A O 1
ATOM 757 N N . ASP A 1 99 ? 38.984 -12.911 -54.685 1.00 54.19 99 ASP A N 1
ATOM 758 C CA . ASP A 1 99 ? 39.119 -11.850 -55.702 1.00 54.19 99 ASP A CA 1
ATOM 759 C C . ASP A 1 99 ? 40.358 -11.996 -56.602 1.00 54.19 99 ASP A C 1
ATOM 761 O O . ASP A 1 99 ? 40.514 -11.254 -57.565 1.00 54.19 99 ASP A O 1
ATOM 765 N N . GLN A 1 100 ? 41.230 -12.980 -56.358 1.00 55.31 100 GLN A N 1
ATOM 766 C CA . GLN A 1 100 ? 42.305 -13.305 -57.305 1.00 55.31 100 GLN A CA 1
ATOM 767 C C . GLN A 1 100 ? 41.832 -14.143 -58.506 1.00 55.31 100 GLN A C 1
ATOM 769 O O . GLN A 1 100 ? 42.624 -14.388 -59.414 1.00 55.31 100 GLN A O 1
ATOM 774 N N . LEU A 1 101 ? 40.563 -14.578 -58.535 1.00 54.12 101 LEU A N 1
ATOM 775 C CA . LEU A 1 101 ? 40.003 -15.371 -59.637 1.00 54.12 101 LEU A CA 1
ATOM 776 C C . LEU A 1 101 ? 39.104 -14.577 -60.596 1.00 54.12 101 LEU A C 1
ATOM 778 O O . LEU A 1 101 ? 38.848 -15.044 -61.705 1.00 54.12 101 LEU A O 1
ATOM 782 N N . TYR A 1 102 ? 38.623 -13.400 -60.195 1.00 49.25 102 TYR A N 1
ATOM 783 C CA . TYR A 1 102 ? 37.764 -12.568 -61.033 1.00 49.25 102 TYR A CA 1
ATOM 784 C C . TYR A 1 102 ? 38.468 -11.279 -61.429 1.00 49.25 102 TYR A C 1
ATOM 786 O O . TYR A 1 102 ? 39.143 -10.621 -60.644 1.00 49.25 102 TYR A O 1
ATOM 794 N N . GLN A 1 103 ? 38.321 -10.941 -62.704 1.00 55.75 103 GLN A N 1
ATOM 795 C CA . GLN A 1 103 ? 38.965 -9.792 -63.312 1.00 55.75 103 GLN A CA 1
ATOM 796 C C . GLN A 1 103 ? 38.457 -8.492 -62.661 1.00 55.75 103 GLN A C 1
ATOM 798 O O . GLN A 1 103 ? 37.240 -8.325 -62.544 1.00 55.75 103 GLN A O 1
ATOM 803 N N . PRO A 1 104 ? 39.344 -7.564 -62.249 1.00 56.09 104 PRO A N 1
ATOM 804 C CA . PRO A 1 104 ? 38.927 -6.318 -61.616 1.00 56.09 104 PRO A CA 1
ATOM 805 C C . PRO A 1 104 ? 38.009 -5.528 -62.552 1.00 56.09 104 PRO A C 1
ATOM 807 O O . PRO A 1 104 ? 38.307 -5.378 -63.743 1.00 56.09 104 PRO A O 1
ATOM 810 N N . LEU A 1 105 ? 36.886 -5.029 -62.018 1.00 59.31 105 LEU A N 1
ATOM 811 C CA . LEU A 1 105 ? 35.970 -4.184 -62.779 1.00 59.31 105 LEU A CA 1
ATOM 812 C C . LEU A 1 105 ? 36.722 -2.939 -63.251 1.00 59.31 105 LEU A C 1
ATOM 814 O O . LEU A 1 105 ? 37.197 -2.134 -62.449 1.00 59.31 105 LEU A O 1
ATOM 818 N N . ARG A 1 106 ? 36.848 -2.813 -64.575 1.00 56.31 106 ARG A N 1
ATOM 819 C CA . ARG A 1 106 ? 37.430 -1.639 -65.218 1.00 56.31 106 ARG A CA 1
ATOM 820 C C . ARG A 1 106 ? 36.544 -0.431 -64.939 1.00 56.31 106 ARG A C 1
ATOM 822 O O . ARG A 1 106 ? 35.321 -0.559 -64.921 1.00 56.31 106 ARG A O 1
ATOM 829 N N . ASP A 1 107 ? 37.193 0.711 -64.740 1.00 50.84 107 ASP A N 1
ATOM 830 C CA . ASP A 1 107 ? 36.544 1.982 -64.448 1.00 50.84 107 ASP A CA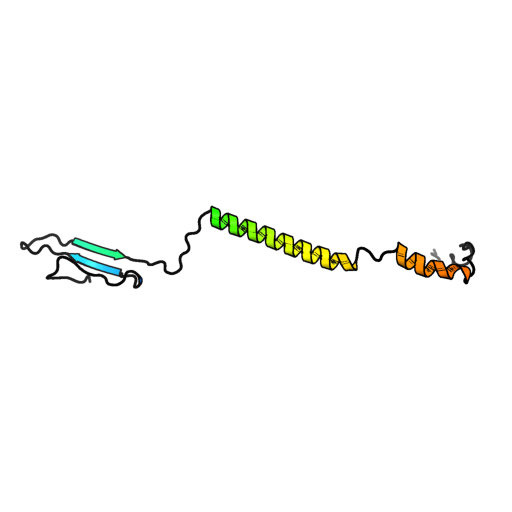 1
ATOM 831 C C . ASP A 1 107 ? 35.393 2.247 -65.433 1.00 50.84 107 ASP A C 1
ATOM 833 O O . ASP A 1 107 ? 35.536 2.101 -66.656 1.00 50.84 107 ASP A O 1
ATOM 837 N N . ARG A 1 108 ? 34.211 2.504 -64.874 1.00 51.97 108 ARG A N 1
ATOM 838 C CA . ARG A 1 108 ? 32.938 2.525 -65.594 1.00 51.97 108 ARG A CA 1
ATOM 839 C C . ARG A 1 108 ? 32.851 3.844 -66.354 1.00 51.97 108 ARG A C 1
ATOM 841 O O . ARG A 1 108 ? 32.688 4.899 -65.763 1.00 51.97 108 ARG A O 1
ATOM 848 N N . ASN A 1 109 ? 32.979 3.788 -67.678 1.00 53.91 109 ASN A N 1
ATOM 849 C CA . ASN A 1 109 ? 32.833 4.971 -68.521 1.00 53.91 109 ASN A CA 1
ATOM 850 C C . ASN A 1 109 ? 31.336 5.331 -68.621 1.00 53.91 109 ASN A C 1
ATOM 852 O O . ASN A 1 109 ? 30.605 4.755 -69.429 1.00 53.91 109 ASN A O 1
ATOM 856 N N . ASP A 1 110 ? 30.875 6.258 -67.779 1.00 57.03 110 ASP A N 1
ATOM 857 C CA . ASP A 1 110 ? 29.470 6.674 -67.598 1.00 57.03 110 ASP A CA 1
ATOM 858 C C . ASP A 1 110 ? 28.851 7.436 -68.794 1.00 57.03 110 ASP A C 1
ATOM 860 O O . ASP A 1 110 ? 27.807 8.079 -68.677 1.00 57.03 110 ASP A O 1
ATOM 864 N N . ALA A 1 111 ? 29.462 7.373 -69.977 1.00 58.25 111 ALA A N 1
ATOM 865 C CA . ALA A 1 111 ? 29.065 8.183 -71.126 1.00 58.25 111 ALA A CA 1
ATOM 866 C C . ALA A 1 111 ? 27.986 7.547 -72.024 1.00 58.25 111 ALA A C 1
ATOM 868 O O . ALA A 1 111 ? 27.356 8.260 -72.800 1.00 58.25 111 ALA A O 1
ATOM 869 N N . GLN A 1 112 ? 27.769 6.224 -71.977 1.00 54.56 112 GLN A N 1
ATOM 870 C CA . GLN A 1 112 ? 27.089 5.543 -73.096 1.00 54.56 112 GLN A CA 1
ATOM 871 C C . GLN A 1 112 ? 25.643 5.080 -72.846 1.00 54.56 112 GLN A C 1
ATOM 873 O O . GLN A 1 112 ? 24.936 4.808 -73.811 1.00 54.56 112 GLN A O 1
ATOM 878 N N . TYR A 1 113 ? 25.167 5.037 -71.597 1.00 51.22 113 TYR A N 1
ATOM 879 C CA . TYR A 1 113 ? 23.795 4.587 -71.278 1.00 51.22 113 TYR A CA 1
ATOM 880 C C . TYR A 1 113 ? 22.965 5.597 -70.468 1.00 51.22 113 TYR A C 1
ATOM 882 O O . TYR A 1 113 ? 21.816 5.326 -70.135 1.00 51.22 113 TYR A O 1
ATOM 890 N N . SER A 1 114 ? 23.509 6.785 -70.202 1.00 54.91 114 SER A N 1
ATOM 891 C CA . SER A 1 114 ? 22.921 7.805 -69.316 1.00 54.91 114 SER A CA 1
ATOM 892 C C . SER A 1 114 ? 21.885 8.714 -69.992 1.00 54.91 114 SER A C 1
ATOM 894 O O . SER A 1 114 ? 21.370 9.630 -69.360 1.00 54.91 114 SER A O 1
ATOM 896 N N . HIS A 1 115 ? 21.590 8.501 -71.279 1.00 55.81 115 HIS A N 1
ATOM 897 C CA . HIS A 1 115 ? 20.813 9.445 -72.099 1.00 55.81 115 HIS A CA 1
ATOM 898 C C . HIS A 1 115 ? 19.535 8.866 -72.718 1.00 55.81 115 HIS A C 1
ATOM 900 O O . HIS A 1 115 ? 18.953 9.475 -73.614 1.00 55.81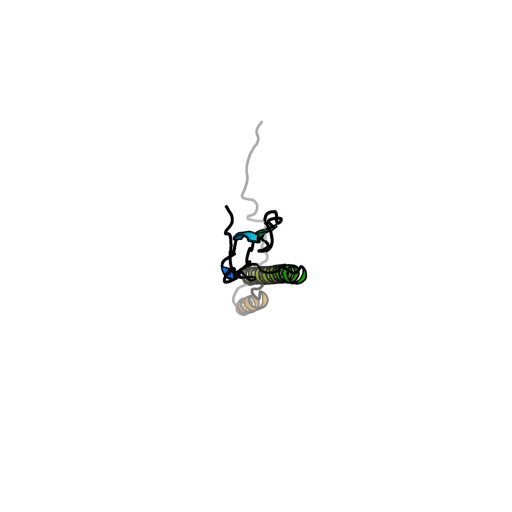 115 HIS A O 1
ATOM 906 N N . LEU A 1 116 ? 19.067 7.707 -72.257 1.00 58.69 116 LEU A N 1
ATOM 907 C CA . LEU A 1 116 ? 17.824 7.114 -72.754 1.00 58.69 116 LEU A CA 1
ATOM 908 C C . LEU A 1 116 ? 16.672 7.386 -71.776 1.00 58.69 116 LEU A C 1
ATOM 910 O O . LEU A 1 116 ? 16.379 6.578 -70.902 1.00 58.69 116 LEU A O 1
ATOM 914 N N . GLY A 1 117 ? 16.044 8.550 -71.956 1.00 57.03 117 GLY A N 1
ATOM 915 C CA . GLY A 1 117 ? 14.872 9.048 -71.224 1.00 57.03 117 GLY A CA 1
ATOM 916 C C . GLY A 1 117 ? 15.091 10.524 -70.869 1.00 57.03 117 GLY A C 1
ATOM 917 O O . GLY A 1 117 ? 16.036 10.837 -70.167 1.00 57.03 117 GLY A O 1
ATOM 918 N N . GLU A 1 118 ? 14.339 11.517 -71.331 1.00 53.97 118 GLU A N 1
ATOM 919 C CA . GLU A 1 118 ? 12.959 11.526 -71.792 1.00 53.97 118 GLU A CA 1
ATOM 920 C C . GLU A 1 118 ? 12.731 12.702 -72.757 1.00 53.97 118 GLU A C 1
ATOM 922 O O . GLU A 1 118 ? 13.220 13.817 -72.581 1.00 53.97 118 GLU A O 1
ATOM 927 N N . SER A 1 119 ? 11.952 12.421 -73.793 1.00 54.28 119 SER A N 1
ATOM 928 C CA . SER A 1 119 ? 11.383 13.344 -74.765 1.00 54.28 119 SER A CA 1
ATOM 929 C C . SER A 1 119 ? 10.083 13.962 -74.249 1.00 54.28 119 SER A C 1
ATOM 931 O O . SER A 1 119 ? 9.198 13.191 -73.904 1.00 54.28 119 SER A O 1
ATOM 933 N N . TRP A 1 120 ? 9.892 15.285 -74.353 1.00 55.00 120 TRP A N 1
ATOM 934 C CA . TRP A 1 120 ? 8.579 15.881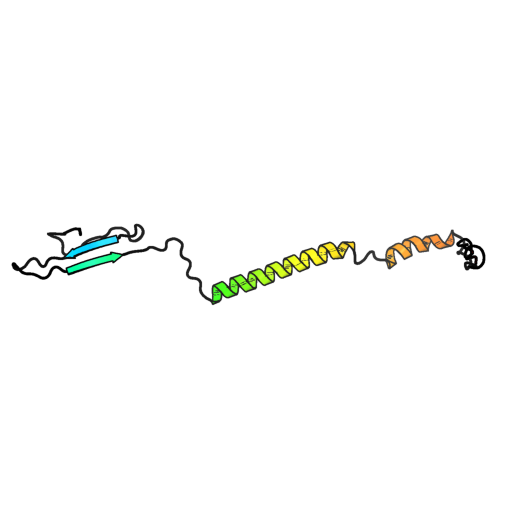 -74.675 1.00 55.00 120 TRP A CA 1
ATOM 935 C C . TRP A 1 120 ? 8.743 17.245 -75.378 1.00 55.00 120 TRP A C 1
ATOM 937 O O . TRP A 1 120 ? 9.380 18.140 -74.821 1.00 55.00 120 TRP A O 1
ATOM 947 N N . PRO A 1 121 ? 8.154 17.455 -76.571 1.00 50.56 121 PRO A N 1
ATOM 948 C CA . PRO A 1 121 ? 8.105 18.763 -77.214 1.00 50.56 121 PRO A CA 1
ATOM 949 C C . PRO A 1 121 ? 6.892 19.570 -76.716 1.00 50.56 121 PRO A C 1
ATOM 951 O O . PRO A 1 121 ? 5.757 19.101 -76.783 1.00 50.56 121 PRO A O 1
ATOM 954 N N . ARG A 1 122 ? 7.107 20.812 -76.263 1.00 53.41 122 ARG A N 1
ATOM 955 C CA . ARG A 1 122 ? 6.033 21.815 -76.130 1.00 53.41 122 ARG A CA 1
ATOM 956 C C . ARG A 1 122 ? 5.981 22.676 -77.395 1.00 53.41 122 ARG A C 1
ATOM 958 O O . ARG A 1 122 ? 6.829 23.539 -77.586 1.00 53.41 122 ARG A O 1
ATOM 965 N N . SER A 1 123 ? 4.979 22.438 -78.239 1.00 49.94 123 SER A N 1
ATOM 966 C CA . SER A 1 123 ? 4.381 23.436 -79.147 1.00 49.94 123 SER A CA 1
ATOM 967 C C . SER A 1 123 ? 3.249 24.151 -78.396 1.00 49.94 123 SER A C 1
ATOM 969 O O . SER A 1 123 ? 2.614 23.501 -77.569 1.00 49.94 123 SER A O 1
ATOM 971 N N . ARG A 1 124 ? 2.863 25.406 -78.613 1.00 45.50 124 ARG A N 1
ATOM 972 C CA . ARG A 1 124 ? 3.164 26.479 -79.568 1.00 45.50 124 ARG A CA 1
ATOM 973 C C . ARG A 1 124 ? 3.026 27.783 -78.778 1.00 45.50 124 ARG A C 1
ATOM 975 O O . ARG A 1 124 ? 2.136 27.811 -77.899 1.00 45.50 124 ARG A O 1
#

Organism: Myotis brandtii (NCBI:txid109478)

InterPro domains:
  IPR003110 Phosphorylated immunoreceptor signalling ITAM [PF02189] (99-117)
  IPR003110 Phosphorylated immunoreceptor signalling ITAM [PS51055] (91-119)
  IPR003110 Phosphorylated immunoreceptor signalling ITAM [SM00077] (99-119)
  IPR013783 Immunoglobulin-like fold [G3DSA:2.60.40.10] (1-51)
  IPR015484 CD3 protein, epsilon/gamma/delta subunit [PTHR10570] (4-122)
  IPR032052 CD3 gamma/delta subunit, Ig-like domain [PF16680] (2-52)
  IPR036179 Immunoglobulin-like domain superfamily [SSF48726] (3-48)

pLDDT: mean 72.6, std 17.57, range [44.28, 98.56]

Foldseek 3Di:
DFDEDDDDPDDDQPDLVVFRWTKHWDFDPDDDPTDIDIDTDGRDDDPPDDDDDPVNVVVVVVVVVVVVVVVVVVVVVVVVVVVPDDPPVVVCVVVVVCVVPDDPDDDDPPPDPPPPDDDDDDDD

Sequence (124 aa):
MGIELQDKQSLDLGRRVLDPRGAYLCNETQNEGTPTYTLQVYYRMCQNCVELDPTTLAGIIVTDVIATLLLALGVYCFAGHETGRLPRAADTQALLRNDQLYQPLRDRNDAQYSHLGESWPRSR